Protein AF-A0A438EDY2-F1 (afdb_monomer)

Solvent-accessible surface area (backbone atoms only — not comparable to full-atom values): 4086 Å² total; per-residue (Å²): 131,88,74,80,68,61,99,63,43,52,70,44,93,93,42,75,41,41,19,34,62,33,38,55,21,24,57,38,79,74,33,58,41,57,93,74,31,43,22,38,84,26,37,67,42,39,22,36,61,32,42,56,19,24,58,34,74,75,32,54,41,60,95,80,33,46,29,52,88,24,35,64,43,83,118

Structure (mmCIF, N/CA/C/O backbone):
data_AF-A0A438EDY2-F1
#
_entry.id   AF-A0A438EDY2-F1
#
loop_
_atom_site.group_PDB
_atom_site.id
_atom_site.type_symbol
_atom_site.label_atom_id
_atom_site.label_alt_id
_atom_site.label_comp_id
_atom_site.label_asym_id
_atom_site.label_entity_id
_atom_site.label_seq_id
_atom_site.pdbx_PDB_ins_code
_atom_site.Cartn_x
_atom_site.Cartn_y
_atom_site.Cartn_z
_atom_site.occupancy
_atom_site.B_iso_or_equiv
_atom_site.auth_seq_id
_atom_site.auth_comp_id
_atom_site.auth_asym_id
_atom_site.auth_atom_id
_atom_site.pdbx_PDB_model_num
ATOM 1 N N . MET A 1 1 ? -34.527 -2.007 8.221 1.00 42.84 1 MET A N 1
ATOM 2 C CA . MET A 1 1 ? -33.998 -1.654 6.886 1.00 42.84 1 MET A CA 1
ATOM 3 C C . MET A 1 1 ? -32.477 -1.533 6.999 1.00 42.84 1 MET A C 1
ATOM 5 O O . MET A 1 1 ? -32.037 -0.545 7.575 1.00 42.84 1 MET A O 1
ATOM 9 N N . PRO A 1 2 ? -31.654 -2.523 6.598 1.00 47.22 2 PRO A N 1
ATOM 10 C CA . PRO A 1 2 ? -30.204 -2.367 6.647 1.00 47.22 2 PRO A CA 1
ATOM 11 C C . PRO A 1 2 ? -29.788 -1.497 5.460 1.00 47.22 2 PRO A C 1
ATOM 13 O O . PRO A 1 2 ? -29.664 -1.962 4.331 1.00 47.22 2 PRO A O 1
ATOM 16 N N . SER A 1 3 ? -29.677 -0.198 5.723 1.00 51.75 3 SER A N 1
ATOM 17 C CA . SER A 1 3 ? -29.337 0.818 4.739 1.00 51.75 3 SER A CA 1
ATOM 18 C C . SER A 1 3 ? -28.005 0.486 4.083 1.00 51.75 3 SER A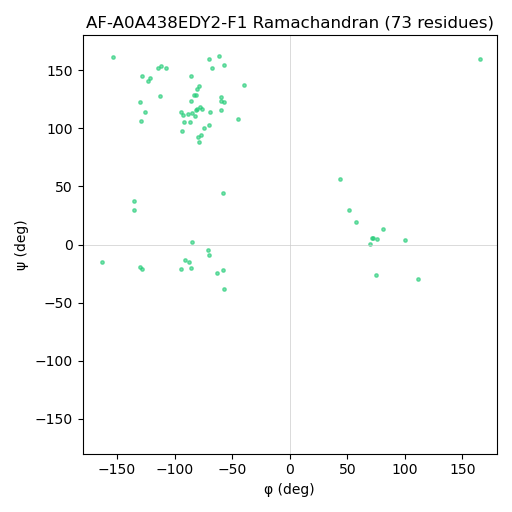 C 1
ATOM 20 O O . SER A 1 3 ? -26.978 0.335 4.747 1.00 51.75 3 SER A O 1
ATOM 22 N N . GLN A 1 4 ? -28.074 0.366 2.763 1.00 50.62 4 GLN A N 1
ATOM 23 C CA . GLN A 1 4 ? -26.983 0.143 1.833 1.00 50.62 4 GLN A CA 1
ATOM 24 C C . GLN A 1 4 ? -25.801 1.062 2.169 1.00 50.62 4 GLN A C 1
ATOM 26 O O . GLN A 1 4 ? -25.850 2.274 1.967 1.00 50.62 4 GLN A O 1
ATOM 31 N N . GLY A 1 5 ? -24.729 0.477 2.705 1.00 50.34 5 GLY A N 1
ATOM 32 C CA . GLY A 1 5 ? -23.451 1.155 2.857 1.00 50.34 5 GLY A CA 1
ATOM 33 C C . GLY A 1 5 ? -22.843 1.345 1.477 1.00 50.34 5 GLY A C 1
ATOM 34 O O . GLY A 1 5 ? -22.342 0.392 0.883 1.00 50.34 5 GLY A O 1
ATOM 35 N N . SER A 1 6 ? -22.927 2.568 0.961 1.00 50.72 6 SER A N 1
ATOM 36 C CA . SER A 1 6 ? -22.302 3.021 -0.279 1.00 50.72 6 SER A CA 1
ATOM 37 C C . SER A 1 6 ? -20.889 2.445 -0.432 1.00 50.72 6 SER A C 1
ATOM 39 O O . SER A 1 6 ? -20.122 2.427 0.532 1.00 50.72 6 SER A O 1
ATOM 41 N N . ALA A 1 7 ? -20.558 1.994 -1.644 1.00 50.41 7 ALA A N 1
ATOM 42 C CA . ALA A 1 7 ? -19.418 1.165 -2.062 1.00 50.41 7 ALA A CA 1
ATOM 43 C C . ALA A 1 7 ? -17.979 1.694 -1.773 1.00 50.41 7 ALA A C 1
ATOM 45 O O . ALA A 1 7 ? -17.071 1.597 -2.604 1.00 50.41 7 ALA A O 1
ATOM 46 N N . GLY A 1 8 ? -17.713 2.220 -0.576 1.00 55.19 8 GLY A N 1
ATOM 47 C CA . GLY A 1 8 ? -16.409 2.754 -0.178 1.00 55.19 8 GLY A CA 1
ATOM 48 C C . GLY A 1 8 ? -16.171 2.955 1.323 1.00 55.19 8 GLY A C 1
ATOM 49 O O . GLY A 1 8 ? -15.013 3.082 1.712 1.00 55.19 8 GLY A O 1
ATOM 50 N N . LYS A 1 9 ? -17.196 2.950 2.188 1.00 59.50 9 LYS A N 1
ATOM 51 C CA . LYS A 1 9 ? -17.026 3.191 3.634 1.00 59.50 9 LYS A CA 1
ATOM 52 C C . LYS A 1 9 ? -17.728 2.086 4.423 1.00 59.50 9 LYS A C 1
ATOM 54 O O . LYS A 1 9 ? -18.952 2.054 4.469 1.00 59.50 9 LYS A O 1
ATOM 59 N N . TYR A 1 10 ? -16.968 1.160 5.014 1.00 71.12 10 TYR A N 1
ATOM 60 C CA . TYR A 1 10 ? -17.573 0.138 5.873 1.00 71.12 10 TYR A CA 1
ATOM 61 C C . TYR A 1 10 ? -17.808 0.754 7.245 1.00 71.12 10 TYR A C 1
ATOM 63 O O . TYR A 1 10 ? -16.906 1.339 7.847 1.00 71.12 10 TYR A O 1
ATOM 71 N N . CYS A 1 11 ? -19.026 0.623 7.753 1.00 74.12 11 CYS A N 1
ATOM 72 C CA . CYS A 1 11 ? -19.355 1.100 9.084 1.00 74.12 11 CYS A CA 1
ATOM 73 C C . CYS A 1 11 ? -19.024 0.029 10.127 1.00 74.12 11 CYS A C 1
ATOM 75 O O . CYS A 1 11 ? -19.696 -0.985 10.275 1.00 74.12 11 CYS A O 1
ATOM 77 N N . CYS A 1 12 ? -17.938 0.288 10.842 1.00 74.94 12 CYS A N 1
ATOM 78 C CA . CYS A 1 12 ? -17.369 -0.489 11.925 1.00 74.94 12 CYS A CA 1
ATOM 79 C C . CYS A 1 12 ? -17.864 0.024 13.271 1.00 74.94 12 CYS A C 1
ATOM 81 O O . CYS A 1 12 ? -17.497 1.129 13.661 1.00 74.94 12 CYS A O 1
ATOM 83 N N . LYS A 1 13 ? -18.652 -0.767 14.013 1.00 68.75 13 LYS A N 1
ATOM 84 C CA . LYS A 1 13 ? -19.063 -0.445 15.398 1.00 68.75 13 LYS A CA 1
ATOM 85 C C . LYS A 1 13 ? -19.484 1.034 15.568 1.00 68.75 13 LYS A C 1
ATOM 87 O O . LYS A 1 13 ? -18.908 1.759 16.372 1.00 68.75 13 LYS A O 1
ATOM 92 N N . LYS A 1 14 ? -20.465 1.487 14.773 1.00 74.69 14 LYS A N 1
ATOM 93 C CA . LYS A 1 14 ? -21.003 2.871 14.739 1.00 74.69 14 LYS A CA 1
ATOM 94 C C . LYS A 1 14 ? -20.070 3.962 14.168 1.00 74.69 14 LYS A C 1
ATOM 96 O O . LYS A 1 14 ? -20.497 5.106 14.068 1.00 74.69 14 LYS A O 1
ATOM 101 N N . LYS A 1 15 ? -18.846 3.636 13.727 1.00 77.50 15 LYS A N 1
ATOM 102 C CA . LYS A 1 15 ? -17.944 4.540 12.983 1.00 77.50 15 LYS A CA 1
ATOM 103 C C . LYS A 1 15 ? -17.738 4.062 11.549 1.00 77.50 15 LYS A C 1
ATOM 105 O O . LYS A 1 15 ? -17.344 2.926 11.315 1.00 77.50 15 LYS A O 1
ATOM 110 N N . CYS A 1 16 ? -17.944 4.938 10.574 1.00 79.94 16 CYS A N 1
ATOM 111 C CA . CYS A 1 16 ? -17.685 4.609 9.174 1.00 79.94 16 CYS A CA 1
ATOM 112 C C . CYS A 1 16 ? -16.217 4.845 8.819 1.00 79.94 16 CYS A C 1
ATOM 114 O O . CYS A 1 16 ? -15.745 5.981 8.799 1.00 79.94 16 CYS A O 1
ATOM 116 N N . VAL A 1 17 ? -15.509 3.752 8.538 1.00 82.44 17 VAL A N 1
ATOM 117 C CA . VAL A 1 17 ? -14.079 3.721 8.215 1.00 82.44 17 VAL A CA 1
ATOM 118 C C . VAL A 1 17 ? -13.876 3.322 6.755 1.00 82.44 17 VAL A C 1
ATOM 120 O O . VAL A 1 17 ? -14.719 2.661 6.142 1.00 82.44 17 VAL A O 1
ATOM 123 N N . ASN A 1 18 ? -12.767 3.755 6.160 1.00 83.62 18 ASN A N 1
ATOM 124 C CA . ASN A 1 18 ? -12.489 3.474 4.756 1.00 83.62 18 ASN A CA 1
ATOM 125 C C . ASN A 1 18 ? -11.646 2.212 4.620 1.00 83.62 18 ASN A C 1
ATOM 127 O O . ASN A 1 18 ? -10.426 2.269 4.685 1.00 83.62 18 ASN A O 1
ATOM 131 N N . VAL A 1 19 ? -12.275 1.077 4.346 1.00 85.81 19 VAL A N 1
ATOM 132 C CA . VAL A 1 19 ? -11.533 -0.185 4.259 1.00 85.81 19 VAL A CA 1
ATOM 133 C C . VAL A 1 19 ? -10.632 -0.300 3.040 1.00 85.81 19 VAL A C 1
ATOM 135 O O . VAL A 1 19 ? -9.945 -1.298 2.887 1.00 85.81 19 VAL A O 1
ATOM 138 N N . ARG A 1 20 ? -10.656 0.674 2.126 1.00 84.38 20 ARG A N 1
ATOM 139 C CA . ARG A 1 20 ? -9.864 0.635 0.893 1.00 84.38 20 ARG A CA 1
ATOM 140 C C . ARG A 1 20 ? -8.528 1.351 1.030 1.00 84.38 20 ARG A C 1
ATOM 142 O O . ARG A 1 20 ? -7.630 1.077 0.237 1.00 84.38 20 ARG A O 1
ATOM 149 N N . THR A 1 21 ? -8.419 2.252 2.002 1.00 84.75 21 THR A N 1
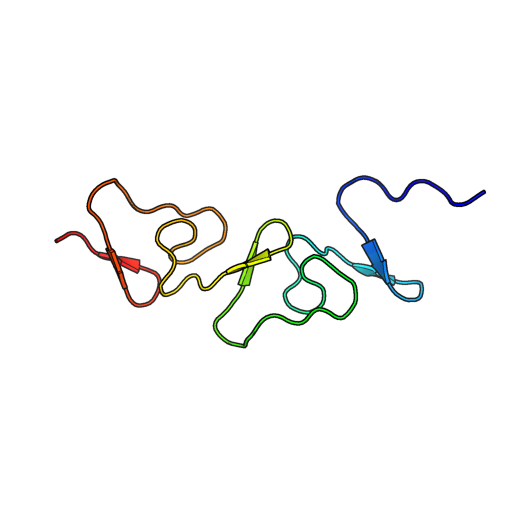ATOM 150 C CA . THR A 1 21 ? -7.236 3.094 2.236 1.00 84.75 21 THR A CA 1
ATOM 151 C C . THR A 1 21 ? -6.770 3.068 3.689 1.00 84.75 21 THR A C 1
ATOM 153 O O . THR A 1 21 ? -5.628 3.417 3.973 1.00 84.75 21 THR A O 1
ATOM 156 N N . ASP A 1 22 ? -7.628 2.667 4.626 1.00 88.25 22 ASP A N 1
ATOM 157 C CA . ASP A 1 22 ? -7.302 2.611 6.045 1.00 88.25 22 ASP A CA 1
ATOM 158 C C . ASP A 1 22 ? -6.523 1.331 6.365 1.00 88.25 22 ASP A C 1
ATOM 160 O O . ASP A 1 22 ? -7.033 0.216 6.253 1.00 88.25 22 ASP A O 1
ATOM 164 N N . ARG A 1 23 ? -5.268 1.493 6.792 1.00 89.19 23 ARG A N 1
ATOM 165 C CA . ARG A 1 23 ? -4.378 0.376 7.146 1.00 89.19 23 ARG A CA 1
ATOM 166 C C . ARG A 1 23 ? -4.892 -0.449 8.329 1.00 89.19 23 ARG A C 1
ATOM 168 O O . ARG A 1 23 ? -4.498 -1.602 8.466 1.00 89.19 23 ARG A O 1
ATOM 175 N N . LEU A 1 24 ? -5.718 0.126 9.202 1.00 88.25 24 LEU A N 1
ATOM 176 C CA . LEU A 1 24 ? -6.243 -0.550 10.392 1.00 88.25 24 LEU A CA 1
ATOM 177 C C . LEU A 1 24 ? -7.526 -1.335 10.098 1.00 88.25 24 LEU A C 1
ATOM 179 O O . LEU A 1 24 ? -7.932 -2.163 10.910 1.00 88.25 24 LEU A O 1
ATOM 183 N N . ASN A 1 25 ? -8.161 -1.071 8.958 1.00 89.19 25 ASN A N 1
ATOM 184 C CA . ASN A 1 25 ? -9.442 -1.645 8.577 1.00 89.19 25 ASN A CA 1
ATOM 185 C C . ASN A 1 25 ? -9.424 -2.118 7.119 1.00 89.19 25 ASN A C 1
ATOM 187 O O . ASN A 1 25 ? -10.401 -1.938 6.412 1.00 89.19 25 ASN A O 1
ATOM 191 N N . CYS A 1 26 ? -8.325 -2.680 6.627 1.00 89.25 26 CYS A N 1
ATOM 192 C CA . CYS A 1 26 ? -8.154 -2.943 5.207 1.00 89.25 26 CYS A CA 1
ATOM 193 C C . CYS A 1 26 ? -8.942 -4.161 4.712 1.00 89.25 26 CYS A C 1
ATOM 195 O O . CYS A 1 26 ? -8.699 -5.285 5.139 1.00 89.25 26 CYS A O 1
ATOM 197 N N . GLY A 1 27 ? -9.897 -3.951 3.809 1.00 86.38 27 GLY A N 1
ATOM 198 C CA . GLY A 1 27 ? -10.815 -4.969 3.282 1.00 86.38 27 GLY A CA 1
ATOM 199 C C . GLY A 1 27 ? -11.918 -5.387 4.254 1.00 86.38 27 GLY A C 1
ATOM 200 O O . GLY A 1 27 ? -12.996 -5.779 3.822 1.00 86.38 27 GLY A O 1
ATOM 201 N N . ALA A 1 28 ? -11.680 -5.266 5.558 1.00 85.00 28 ALA A N 1
ATOM 202 C CA . ALA A 1 28 ? -12.654 -5.559 6.594 1.00 85.00 28 ALA A CA 1
ATOM 203 C C . ALA A 1 28 ? -12.377 -4.760 7.871 1.00 85.00 28 ALA A C 1
ATOM 205 O O . ALA A 1 28 ? -11.271 -4.284 8.132 1.00 85.00 28 ALA A O 1
ATOM 206 N N . CYS A 1 29 ? -13.402 -4.661 8.706 1.00 84.44 29 CYS A N 1
ATOM 207 C CA . CYS A 1 29 ? -13.320 -3.996 9.993 1.00 84.44 29 CYS A CA 1
ATOM 208 C C . CYS A 1 29 ? -12.274 -4.626 10.922 1.00 84.44 29 CYS A C 1
ATOM 210 O O . CYS A 1 29 ? -12.331 -5.827 11.170 1.00 84.44 29 CYS A O 1
ATOM 212 N N . GLY A 1 30 ? -11.342 -3.833 11.458 1.00 83.19 30 GLY A N 1
ATOM 213 C CA . GLY A 1 30 ? -10.284 -4.332 12.347 1.00 83.19 30 GLY A CA 1
ATOM 214 C C . GLY A 1 30 ? -9.208 -5.179 11.656 1.00 83.19 30 GLY A C 1
ATOM 215 O O . GLY A 1 30 ? -8.327 -5.714 12.331 1.00 83.19 30 GLY A O 1
ATOM 216 N N . LYS A 1 31 ? -9.246 -5.300 10.323 1.00 88.25 31 LYS A N 1
ATOM 217 C CA . LYS A 1 31 ? -8.211 -5.985 9.548 1.00 88.25 31 LYS A CA 1
ATOM 218 C C . LYS A 1 31 ? -7.008 -5.062 9.367 1.00 88.25 31 LYS A C 1
ATOM 220 O O . LYS A 1 31 ? -6.944 -4.247 8.449 1.00 88.25 31 LYS A O 1
ATOM 225 N N . LYS A 1 32 ? -6.051 -5.180 10.280 1.00 90.12 32 LYS A N 1
ATOM 226 C CA . LYS A 1 32 ? -4.835 -4.368 10.294 1.00 90.12 32 LYS A CA 1
ATOM 227 C C . LYS A 1 32 ? -3.762 -4.992 9.399 1.00 90.12 32 LYS A C 1
ATOM 229 O O . LYS A 1 32 ? -3.392 -6.144 9.608 1.00 90.12 32 LYS A O 1
ATOM 234 N N . CYS A 1 33 ? -3.261 -4.240 8.422 1.00 90.50 33 CYS A N 1
ATOM 235 C CA . CYS A 1 33 ? -2.116 -4.673 7.614 1.00 90.50 33 CYS A CA 1
ATOM 236 C C . CYS A 1 33 ? -0.825 -4.675 8.441 1.00 90.50 33 CYS A C 1
ATOM 238 O O . CYS A 1 33 ? -0.739 -3.974 9.460 1.00 90.50 33 CYS A O 1
ATOM 240 N N . ARG A 1 34 ? 0.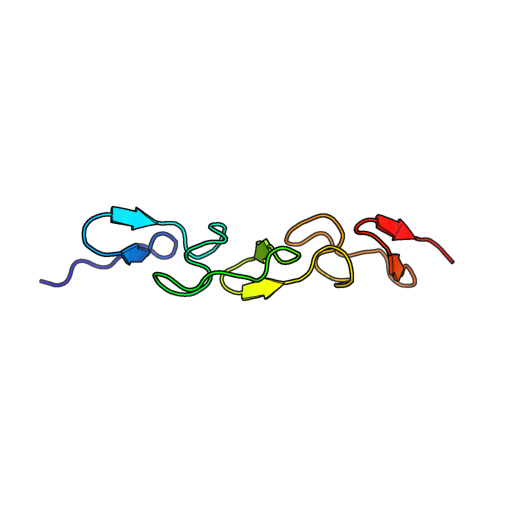198 -5.423 8.001 1.00 91.00 34 ARG A N 1
ATOM 241 C CA . ARG A 1 34 ? 1.516 -5.387 8.649 1.00 91.00 34 ARG A CA 1
ATOM 242 C C . ARG A 1 34 ? 2.111 -3.984 8.579 1.00 91.00 34 ARG A C 1
ATOM 244 O O . ARG A 1 34 ? 1.707 -3.141 7.783 1.00 91.00 34 ARG A O 1
ATOM 251 N N . TYR A 1 35 ? 3.103 -3.739 9.429 1.00 83.69 35 TYR A N 1
ATOM 252 C CA . TYR A 1 35 ? 3.724 -2.421 9.562 1.00 83.69 35 TYR A CA 1
ATOM 253 C C . TYR A 1 35 ? 4.305 -1.893 8.239 1.00 83.69 35 TYR A C 1
ATOM 255 O O . TYR A 1 35 ? 4.175 -0.711 7.933 1.00 83.69 35 TYR A O 1
ATOM 263 N N . SER A 1 36 ? 4.894 -2.785 7.442 1.00 87.88 36 SER A N 1
ATOM 264 C CA . SER A 1 36 ? 5.464 -2.498 6.124 1.00 87.88 36 SER A CA 1
ATOM 265 C C . SER A 1 36 ? 4.447 -2.541 4.978 1.00 87.88 36 SER A C 1
ATOM 267 O O . SER A 1 36 ? 4.828 -2.350 3.829 1.00 87.88 36 SER A O 1
ATOM 269 N N . GLU A 1 37 ? 3.168 -2.789 5.256 1.00 92.25 37 GLU A N 1
ATOM 270 C CA . GLU A 1 37 ? 2.114 -2.880 4.250 1.00 92.25 37 GLU A CA 1
ATOM 271 C C . GLU A 1 37 ? 1.191 -1.662 4.298 1.00 92.25 37 GLU A C 1
ATOM 273 O O . GLU A 1 37 ? 0.961 -1.035 5.336 1.00 92.25 37 GLU A O 1
ATOM 278 N N . ILE A 1 38 ? 0.612 -1.348 3.147 1.00 91.25 38 ILE A N 1
ATOM 279 C CA . ILE A 1 38 ? -0.410 -0.321 2.995 1.00 91.25 38 ILE A CA 1
ATOM 280 C C . ILE A 1 38 ? -1.721 -0.970 2.589 1.00 91.25 38 ILE A C 1
ATOM 282 O O . ILE A 1 38 ? -1.738 -2.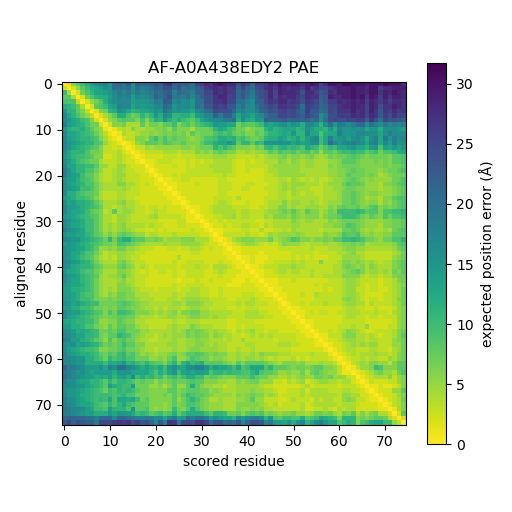001 1.919 1.00 91.25 38 ILE A O 1
ATOM 286 N N . CYS A 1 39 ? -2.827 -0.333 2.961 1.00 91.38 39 CYS A N 1
ATOM 287 C CA . CYS A 1 39 ? -4.113 -0.737 2.436 1.00 91.38 39 CYS A CA 1
ATOM 288 C C . CYS A 1 39 ? -4.310 -0.155 1.042 1.00 91.38 39 CYS A C 1
ATOM 290 O O . CYS A 1 39 ? -4.369 1.065 0.875 1.00 91.38 39 CYS A O 1
ATOM 292 N N . CYS A 1 40 ? -4.419 -1.028 0.051 1.00 91.19 40 CYS A N 1
ATOM 293 C CA . CYS A 1 40 ? -4.663 -0.653 -1.323 1.00 91.19 40 CYS A CA 1
ATOM 294 C C . CYS A 1 40 ? -5.885 -1.385 -1.858 1.00 91.19 40 CYS A C 1
ATOM 296 O O . CYS A 1 40 ? -5.896 -2.604 -1.993 1.00 91.19 40 CYS A O 1
ATOM 298 N N . LYS A 1 41 ? -6.942 -0.626 -2.163 1.00 87.00 41 LYS A N 1
ATOM 299 C CA . LYS A 1 41 ? -8.207 -1.139 -2.717 1.00 87.00 41 LYS A CA 1
ATOM 300 C C . LYS A 1 41 ? -8.898 -2.209 -1.857 1.00 87.00 41 LYS A C 1
ATOM 302 O O . LYS A 1 41 ? -9.799 -2.872 -2.358 1.00 87.00 41 LYS A O 1
ATOM 307 N N . GLY A 1 42 ? -8.565 -2.305 -0.572 1.00 88.00 42 GLY A N 1
ATOM 308 C CA . GLY A 1 42 ? -9.108 -3.319 0.336 1.00 88.00 42 GLY A CA 1
ATOM 309 C C . GLY A 1 42 ? -8.177 -4.501 0.580 1.00 88.00 42 GLY A C 1
ATOM 310 O O . GLY A 1 42 ? -8.553 -5.424 1.296 1.00 88.00 42 GLY A O 1
ATOM 311 N N . GLU A 1 43 ? -6.962 -4.464 0.038 1.00 89.31 43 GLU A N 1
ATOM 312 C CA . GLU A 1 43 ? -5.946 -5.482 0.272 1.00 89.31 43 GLU A CA 1
ATOM 313 C C . GLU A 1 43 ? -4.679 -4.881 0.868 1.00 89.31 43 GLU A C 1
ATOM 315 O O . GLU A 1 43 ? -4.277 -3.764 0.539 1.00 89.31 43 GLU A O 1
ATOM 320 N N . CYS A 1 44 ? -4.053 -5.630 1.767 1.00 92.50 44 CYS A N 1
ATOM 321 C CA . CYS A 1 44 ? -2.757 -5.270 2.313 1.00 92.50 44 CYS A CA 1
ATOM 322 C C . CYS A 1 44 ? -1.692 -5.618 1.280 1.00 92.50 44 CYS A C 1
ATOM 324 O O . CYS A 1 44 ? -1.558 -6.774 0.892 1.00 92.50 44 CYS A O 1
ATOM 326 N N . VAL A 1 45 ? -0.968 -4.607 0.813 1.00 91.88 45 VAL A N 1
ATOM 327 C CA . VAL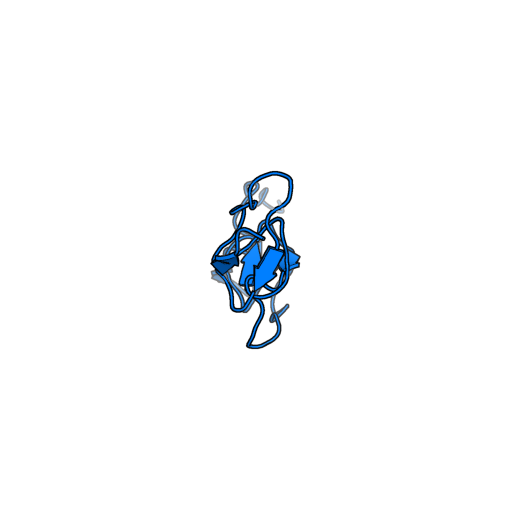 A 1 45 ? 0.105 -4.768 -0.170 1.00 91.88 45 VAL A CA 1
ATOM 328 C C . VAL A 1 45 ? 1.364 -4.100 0.350 1.00 91.88 45 VAL A C 1
ATOM 330 O O . VAL A 1 45 ? 1.298 -3.066 1.014 1.00 91.88 45 VAL A O 1
ATOM 333 N N . ASN A 1 46 ? 2.525 -4.671 0.047 1.00 92.12 46 ASN A N 1
ATOM 334 C CA . ASN A 1 46 ? 3.801 -4.124 0.490 1.00 92.12 46 ASN A CA 1
ATOM 335 C C . ASN A 1 46 ? 4.365 -3.177 -0.577 1.00 92.12 46 ASN A C 1
ATOM 337 O O . ASN A 1 46 ? 4.903 -3.651 -1.578 1.00 92.12 46 ASN A O 1
ATOM 341 N N . PRO A 1 47 ? 4.319 -1.850 -0.385 1.00 91.00 47 PRO A N 1
ATOM 342 C CA . PRO A 1 47 ? 4.791 -0.927 -1.398 1.00 91.00 47 PRO A CA 1
ATOM 343 C C . PRO A 1 47 ? 6.309 -0.954 -1.573 1.00 91.00 47 PRO A C 1
ATOM 345 O O . PRO A 1 47 ? 6.801 -0.339 -2.507 1.00 91.00 47 PRO A O 1
ATOM 348 N N . SER A 1 48 ? 7.059 -1.638 -0.709 1.00 89.62 48 SER A N 1
ATOM 349 C CA . SER A 1 48 ? 8.516 -1.721 -0.806 1.00 89.62 48 SER A CA 1
ATOM 350 C C . SER A 1 48 ? 9.015 -2.835 -1.719 1.00 89.62 48 SER A C 1
ATOM 352 O O . SER A 1 48 ? 10.153 -2.769 -2.180 1.00 89.62 48 SER A O 1
ATOM 354 N N . SER A 1 49 ? 8.174 -3.836 -1.980 1.00 87.94 49 SER A N 1
ATOM 355 C CA . SER A 1 49 ? 8.524 -5.030 -2.764 1.00 87.94 49 SER A CA 1
ATOM 356 C C . SER A 1 49 ? 7.533 -5.301 -3.896 1.00 87.94 49 SER A C 1
ATOM 358 O O . SER A 1 49 ? 7.856 -5.980 -4.870 1.00 87.94 49 SER A O 1
ATOM 360 N N . ASP A 1 50 ? 6.318 -4.766 -3.798 1.00 89.69 50 ASP A N 1
ATOM 361 C CA . ASP A 1 50 ? 5.262 -5.020 -4.762 1.00 89.69 50 ASP A CA 1
ATOM 362 C C . ASP A 1 50 ? 5.411 -4.113 -5.990 1.00 89.69 50 ASP A C 1
ATOM 364 O O . ASP A 1 50 ? 5.182 -2.905 -5.947 1.00 89.69 50 ASP A O 1
ATOM 368 N N . ARG A 1 51 ? 5.758 -4.708 -7.137 1.00 88.06 51 ARG A N 1
ATOM 369 C CA . ARG A 1 51 ? 5.914 -3.993 -8.419 1.00 88.06 51 ARG A CA 1
ATOM 370 C C . ARG A 1 51 ? 4.660 -3.248 -8.876 1.00 88.06 51 ARG A C 1
ATOM 372 O O . ARG A 1 51 ? 4.780 -2.357 -9.716 1.00 88.06 51 ARG A O 1
ATOM 379 N N . ARG A 1 52 ? 3.464 -3.625 -8.407 1.00 88.81 52 ARG A N 1
ATOM 380 C CA . ARG A 1 52 ? 2.197 -2.973 -8.785 1.00 88.81 52 ARG A CA 1
ATOM 381 C C . ARG A 1 52 ? 1.823 -1.828 -7.845 1.00 88.81 52 ARG A C 1
ATOM 383 O O . ARG A 1 52 ? 0.947 -1.043 -8.199 1.00 88.81 52 ARG A O 1
ATOM 390 N N . ASN A 1 53 ? 2.489 -1.728 -6.697 1.00 92.00 53 ASN A N 1
ATOM 391 C CA . ASN A 1 53 ? 2.192 -0.770 -5.638 1.00 92.00 53 ASN A CA 1
ATOM 392 C C . ASN A 1 53 ? 3.465 -0.107 -5.090 1.00 92.00 53 ASN A C 1
ATOM 394 O O . ASN A 1 53 ? 3.531 0.260 -3.920 1.00 92.00 53 ASN A O 1
ATOM 398 N N . CYS A 1 54 ? 4.487 0.036 -5.926 1.00 91.19 54 CYS A N 1
ATOM 399 C CA . CYS A 1 54 ? 5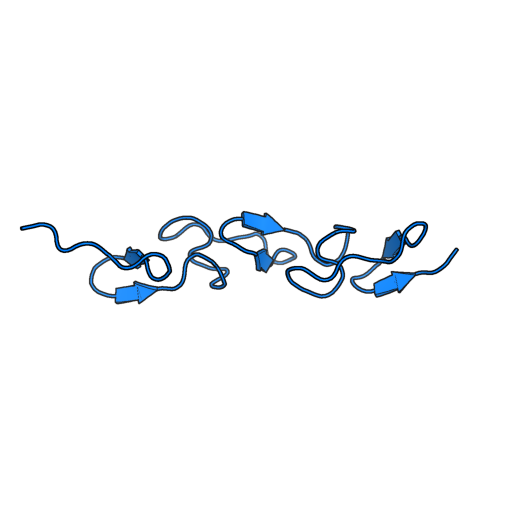.813 0.444 -5.513 1.00 91.19 54 CYS A CA 1
ATOM 400 C C . CYS A 1 54 ? 5.851 1.905 -5.051 1.00 91.19 54 CYS A C 1
ATOM 402 O O . CYS A 1 54 ? 5.611 2.827 -5.833 1.00 91.19 54 CYS A O 1
ATOM 404 N N . GLY A 1 55 ? 6.122 2.118 -3.766 1.00 89.69 55 GLY A N 1
ATOM 405 C CA . GLY A 1 55 ? 6.080 3.434 -3.125 1.00 89.69 55 GLY A CA 1
ATOM 406 C C . GLY A 1 55 ? 4.668 3.997 -2.920 1.00 89.69 55 GLY A C 1
ATOM 407 O O . GLY A 1 55 ? 4.525 5.144 -2.504 1.00 89.69 55 GLY A O 1
ATOM 408 N N . GLY A 1 56 ? 3.612 3.233 -3.218 1.00 89.44 56 GLY A N 1
ATOM 409 C CA . GLY A 1 56 ? 2.233 3.673 -3.014 1.00 89.44 56 GLY A CA 1
ATOM 410 C C . GLY A 1 56 ? 1.187 2.826 -3.737 1.00 89.44 56 GLY A C 1
ATOM 411 O O . GLY A 1 56 ? 1.465 2.141 -4.718 1.00 89.44 56 GLY A O 1
ATOM 412 N N . CYS A 1 57 ? -0.058 2.899 -3.269 1.00 89.94 57 CYS A N 1
ATOM 413 C CA . CYS A 1 57 ? -1.170 2.135 -3.833 1.00 89.94 57 CYS A CA 1
ATOM 414 C C . CYS A 1 57 ? -1.390 2.481 -5.316 1.00 89.94 57 CYS A C 1
ATOM 416 O O . CYS A 1 57 ? -1.596 3.643 -5.662 1.00 89.94 57 CYS A O 1
ATOM 418 N N . GLY A 1 58 ? -1.341 1.474 -6.194 1.00 86.62 58 GLY A N 1
ATOM 419 C CA . GLY A 1 58 ? -1.494 1.655 -7.641 1.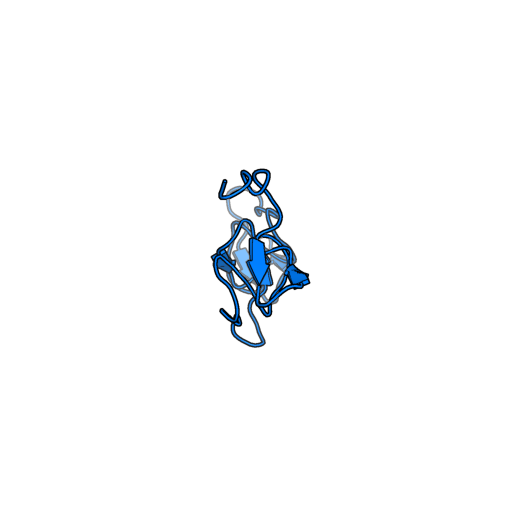00 86.62 58 GLY A CA 1
ATOM 420 C C . GLY A 1 58 ? -0.275 2.240 -8.366 1.00 86.62 58 GLY A C 1
ATOM 421 O O . GLY A 1 58 ? -0.354 2.466 -9.575 1.00 86.62 58 GLY A O 1
ATOM 422 N N . LYS A 1 59 ? 0.858 2.459 -7.682 1.00 89.00 59 LYS A N 1
ATOM 423 C CA . LYS A 1 59 ? 2.115 2.836 -8.339 1.00 89.00 59 LYS A CA 1
ATOM 424 C C . LYS A 1 59 ? 2.792 1.618 -8.955 1.00 89.00 59 LYS A C 1
ATOM 426 O O . LYS A 1 59 ? 3.631 0.958 -8.350 1.00 89.00 59 LYS A O 1
ATOM 431 N N . LYS A 1 60 ? 2.442 1.315 -10.198 1.00 89.62 60 LYS A N 1
ATOM 432 C CA . LYS A 1 60 ? 3.095 0.240 -10.940 1.00 89.62 60 LYS A CA 1
ATOM 433 C C . LYS A 1 60 ? 4.397 0.735 -11.569 1.00 89.62 60 LYS A C 1
ATOM 435 O O . LYS A 1 60 ? 4.397 1.738 -12.278 1.00 89.62 60 LYS A O 1
ATOM 440 N N . CYS A 1 61 ? 5.490 0.015 -11.341 1.00 88.00 61 CYS A N 1
ATOM 441 C CA . CYS A 1 61 ? 6.749 0.299 -12.022 1.00 88.00 61 CYS A CA 1
ATOM 442 C C . CYS A 1 61 ? 6.651 -0.010 -13.523 1.00 88.00 61 CYS A C 1
ATOM 444 O O . CYS A 1 61 ? 5.876 -0.879 -13.941 1.00 88.00 61 CYS A O 1
ATOM 446 N N . LYS A 1 62 ? 7.447 0.695 -14.342 1.00 86.94 62 LYS A N 1
ATOM 447 C CA . LYS A 1 62 ? 7.551 0.420 -15.784 1.00 86.94 62 LYS A CA 1
ATOM 448 C C . LYS A 1 62 ? 7.980 -1.031 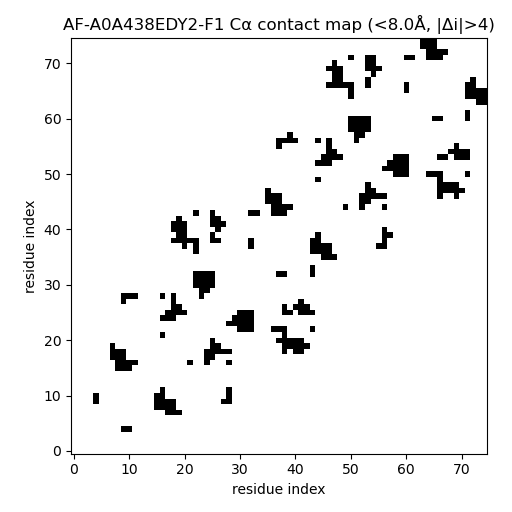-16.027 1.00 86.94 62 LYS A C 1
ATOM 450 O O . LYS A 1 62 ? 8.599 -1.675 -15.180 1.00 86.94 62 LYS A O 1
ATOM 455 N N . LYS A 1 63 ? 7.615 -1.562 -17.197 1.00 81.44 63 LYS A N 1
ATOM 456 C CA . LYS A 1 63 ? 7.930 -2.938 -17.600 1.00 81.44 63 LYS A CA 1
ATOM 457 C C . LYS A 1 63 ? 9.460 -3.100 -17.615 1.00 81.44 63 LYS A C 1
ATOM 459 O O . LYS A 1 63 ? 10.122 -2.405 -18.370 1.00 81.44 63 LYS A O 1
ATOM 464 N N . GLY A 1 64 ? 9.991 -3.958 -16.742 1.00 80.00 64 GLY A N 1
ATOM 465 C CA . GLY A 1 64 ? 11.436 -4.161 -16.542 1.00 80.00 64 GLY A CA 1
ATOM 466 C C . GLY A 1 64 ? 11.956 -3.674 -15.185 1.00 80.00 64 GLY A C 1
ATOM 467 O O . GLY A 1 64 ? 12.831 -4.307 -14.608 1.00 80.00 64 GLY A O 1
ATOM 468 N N . SER A 1 65 ? 11.339 -2.653 -14.591 1.00 88.25 65 SER A N 1
ATOM 469 C CA . SER A 1 65 ? 11.813 -2.052 -13.340 1.00 88.25 65 SER A CA 1
ATOM 470 C C . SER A 1 65 ? 11.444 -2.881 -12.104 1.00 88.25 65 SER A C 1
ATOM 472 O O . SER A 1 65 ? 10.315 -3.366 -11.967 1.00 88.25 65 SER A O 1
ATOM 474 N N . LEU A 1 66 ? 12.391 -3.052 -11.180 1.00 87.62 66 LEU A N 1
ATOM 475 C CA . LEU A 1 66 ? 12.179 -3.713 -9.888 1.00 87.62 66 LEU A CA 1
ATOM 476 C C . LEU A 1 66 ? 11.662 -2.717 -8.853 1.00 87.62 66 LEU A C 1
ATOM 478 O O . LEU A 1 66 ? 12.047 -1.554 -8.867 1.00 87.62 66 LEU A O 1
ATOM 482 N N . CYS A 1 67 ? 10.794 -3.181 -7.953 1.00 90.38 67 CYS A N 1
ATOM 483 C CA . CYS A 1 67 ? 10.453 -2.401 -6.774 1.00 90.38 67 CYS A CA 1
ATOM 484 C C . CYS A 1 67 ? 11.448 -2.740 -5.671 1.00 90.38 67 CYS A C 1
ATOM 486 O O . CYS A 1 67 ? 11.467 -3.876 -5.198 1.00 90.38 67 CYS A O 1
ATOM 488 N N . VAL A 1 68 ? 12.290 -1.778 -5.310 1.00 89.06 68 VAL A N 1
ATOM 489 C CA . VAL A 1 68 ? 13.339 -1.949 -4.308 1.00 89.06 68 VAL A CA 1
ATOM 490 C C . VAL A 1 68 ? 13.226 -0.796 -3.320 1.00 89.06 68 VAL A C 1
ATOM 492 O O . VAL A 1 68 ? 13.239 0.365 -3.720 1.00 89.06 68 VAL A O 1
ATOM 495 N N . HIS A 1 69 ? 13.050 -1.106 -2.034 1.00 87.50 69 HIS A N 1
ATOM 496 C CA . HIS A 1 69 ? 12.857 -0.111 -0.965 1.00 87.50 69 HIS A CA 1
ATOM 497 C C . HIS A 1 69 ? 11.751 0.927 -1.245 1.00 87.50 69 HIS A C 1
ATOM 499 O O . HIS A 1 69 ? 11.815 2.063 -0.785 1.00 87.50 69 HIS A O 1
ATOM 505 N N . GLY A 1 70 ? 10.719 0.547 -2.001 1.00 87.69 70 GLY A N 1
ATOM 506 C CA . GLY A 1 70 ? 9.607 1.445 -2.332 1.00 87.69 70 GLY A CA 1
ATOM 507 C C . GLY A 1 70 ? 9.890 2.396 -3.485 1.00 87.69 70 GLY A C 1
ATOM 508 O O . GLY A 1 70 ? 9.125 3.329 -3.717 1.00 87.69 70 GLY A O 1
ATOM 509 N N . MET A 1 71 ? 10.959 2.142 -4.233 1.00 88.06 71 MET A N 1
ATOM 510 C CA . MET A 1 71 ? 11.310 2.880 -5.433 1.00 88.06 71 MET A CA 1
ATOM 511 C C . MET A 1 71 ? 11.430 1.930 -6.619 1.00 88.06 71 MET A C 1
ATOM 513 O O . MET A 1 71 ? 11.930 0.810 -6.511 1.00 88.06 71 MET A O 1
ATOM 517 N N . CYS A 1 72 ? 10.948 2.384 -7.773 1.00 89.44 72 CYS A N 1
ATOM 518 C CA . CYS A 1 72 ? 11.145 1.667 -9.020 1.00 89.44 72 CYS A CA 1
ATOM 519 C C . CYS A 1 72 ? 12.597 1.857 -9.464 1.00 89.44 72 CYS A C 1
ATOM 521 O O . CYS A 1 72 ? 12.931 2.902 -10.017 1.00 89.44 72 CYS A O 1
ATOM 523 N N . SER A 1 73 ? 13.443 0.862 -9.215 1.00 84.44 73 SER A N 1
ATOM 524 C CA . SER A 1 73 ? 14.810 0.837 -9.724 1.00 84.44 73 SER A CA 1
ATOM 525 C C . SER A 1 73 ? 14.809 0.367 -11.179 1.00 84.44 73 SER A C 1
ATOM 527 O O . SER A 1 73 ? 14.115 -0.596 -11.535 1.00 84.44 73 SER A O 1
ATOM 529 N N . TYR A 1 74 ? 15.548 1.075 -12.028 1.00 70.06 74 TYR A N 1
ATOM 530 C CA . TYR A 1 74 ? 15.792 0.702 -13.417 1.00 70.06 74 TYR A CA 1
ATOM 531 C C . TYR A 1 74 ? 17.099 -0.097 -13.452 1.00 70.06 74 TYR A C 1
ATOM 533 O O . TYR A 1 74 ? 18.153 0.455 -13.148 1.00 70.06 74 TYR A O 1
ATOM 541 N N . SER A 1 75 ? 17.008 -1.395 -13.747 1.00 56.12 75 SER A N 1
ATOM 542 C CA . SER A 1 75 ? 18.157 -2.221 -14.139 1.00 56.12 75 SER A CA 1
ATOM 543 C C . SER A 1 75 ? 18.159 -2.374 -15.645 1.00 56.12 75 SER A C 1
ATOM 545 O O . SER A 1 75 ? 17.043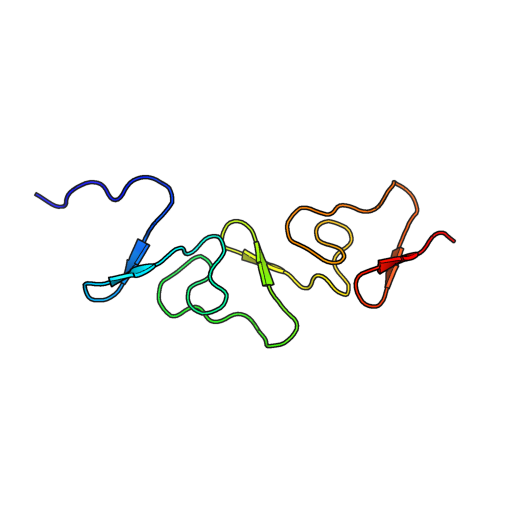 -2.512 -16.200 1.00 56.12 75 SER A O 1
#

Nearest PDB structures (foldseek):
  1x68-assembly1_A  TM=3.251E-01  e=3.482E+00  Homo sapiens

Sequence (75 aa):
MPSQGSAGKYCCKKKCVNVRTDRLNCGACGKKCRYSEICCKGECVNPSSDRRNCGGCGKKCKKGSLCVHGMCSYS

Secondary structure (DSSP, 8-state):
------TT-EEETTEEE-TTT-TTSSSSTT-PPPTT-EEETTEEE-TTT-TTSTTSTT-PPPTT-EEETTEEE--

Organism: Vitis vinifera (NCBI:txid29760)

pLDDT: mean 81.73, std 13.04, range [42.84, 92.5]

Mean predicted aligned error: 7.84 Å

InterPro domains:
  IPR006969 Stigma-specific protein Stig1-like [PF04885] (4-75)
  IPR006969 Stigma-specific protein Stig1-like [PTHR33227] (5-74)

Radius of gyration: 14.91 Å; Cα contacts (8 Å, |Δi|>4): 171; chains: 1; bounding box: 52×11×33 Å

Foldseek 3Di:
DPPDDPPAWDQDPNRTHGLQFDQCAQLHHRNHADPQWTRHHRDTDRLQFDQCAQLHHRPHADDQFGRHGSDGHHD